Protein AF-A0A924B6P8-F1 (afdb_monomer)

Foldseek 3Di:
DLVVLLVQQPPDPQNLLSNLVVLLVVCLVCVVVLCVCPDDDQDPDPVSVVVVVSNLVSLCVVLVNPNVLSVVLVVLSSVLSVCVNVVVDDPPDPSVVSSVVSSVVSVVD

pLDDT: mean 87.18, std 10.01, range [53.16, 97.31]

Mean predicted aligned error: 4.79 Å

Sequence (109 aa):
QAGHAAASIAGSDAPLAALSLSYRTWATSNPGLYTLMSAGPLPTDDETTRAADRGIAVLRDLFDGNREHARWFYVAAHGLVLLEINGRTPPDWELDSMWTQLADRARLR

Secondary structure (DSSP, 8-state):
-HHHHHHHHTT-SSHHHHHHHHHHHHHHH-HHHHHHHHSSSPP-SHHHHHHHHHHHHHHHHHTTT-HHHHHHHHHHHHHHHHHHHTT-S-TT--HHHHHHHHHHHHH--

Structure (mmCIF, N/CA/C/O backbone):
data_AF-A0A924B6P8-F1
#
_entry.id   AF-A0A924B6P8-F1
#
loop_
_atom_site.group_PDB
_atom_site.id
_atom_site.type_symbol
_atom_site.label_atom_id
_atom_site.label_alt_id
_atom_site.label_comp_id
_atom_site.label_asym_id
_atom_site.label_entity_id
_atom_site.label_seq_id
_atom_site.pdbx_PDB_ins_code
_atom_site.Cartn_x
_atom_site.Cartn_y
_atom_site.Cartn_z
_atom_site.occupancy
_atom_site.B_iso_or_equiv
_atom_site.auth_seq_id
_atom_site.auth_comp_id
_atom_site.auth_asym_id
_atom_site.auth_atom_id
_atom_site.pdbx_PDB_model_num
ATOM 1 N N . GLN A 1 1 ? -0.472 8.552 -9.952 1.00 54.12 1 GLN A N 1
ATOM 2 C CA . GLN A 1 1 ? -0.552 7.752 -8.711 1.00 54.12 1 GLN A CA 1
ATOM 3 C C . GLN A 1 1 ? 0.087 8.475 -7.518 1.00 54.12 1 GLN A C 1
ATOM 5 O O . GLN A 1 1 ? -0.660 8.895 -6.647 1.00 54.12 1 GLN A O 1
ATOM 10 N N . ALA A 1 2 ? 1.408 8.726 -7.505 1.00 53.16 2 ALA A N 1
ATOM 11 C CA . ALA A 1 2 ? 2.094 9.416 -6.393 1.00 53.16 2 ALA A CA 1
ATOM 12 C C . ALA A 1 2 ? 1.477 10.783 -6.015 1.00 53.16 2 ALA A C 1
ATOM 14 O O . ALA A 1 2 ? 1.350 11.092 -4.837 1.00 53.16 2 ALA A O 1
ATOM 15 N N . GLY A 1 3 ? 1.006 11.561 -7.000 1.00 54.44 3 GLY A N 1
ATOM 16 C CA . GLY A 1 3 ? 0.338 12.847 -6.750 1.00 54.44 3 GLY A CA 1
ATOM 17 C C . GLY A 1 3 ? -1.034 12.753 -6.061 1.00 54.44 3 GLY A C 1
ATOM 18 O O . GLY A 1 3 ? -1.360 13.621 -5.262 1.00 54.44 3 GLY A O 1
ATOM 19 N N . HIS A 1 4 ? -1.825 11.700 -6.316 1.00 59.41 4 HIS A N 1
ATOM 20 C CA . HIS A 1 4 ? -3.113 11.492 -5.626 1.00 59.41 4 HIS A CA 1
ATOM 21 C C . HIS A 1 4 ? -2.901 11.029 -4.180 1.00 59.41 4 HIS A C 1
ATOM 23 O O . HIS A 1 4 ? -3.574 11.515 -3.276 1.00 59.41 4 HIS A O 1
ATOM 29 N N . ALA A 1 5 ? -1.922 10.147 -3.955 1.00 64.12 5 ALA A N 1
ATOM 30 C CA . ALA A 1 5 ? -1.552 9.723 -2.609 1.00 64.12 5 ALA A CA 1
ATOM 31 C C . ALA A 1 5 ? -1.026 10.906 -1.775 1.00 64.12 5 ALA A C 1
ATOM 33 O O . ALA A 1 5 ? -1.520 11.138 -0.677 1.00 64.12 5 ALA A O 1
ATOM 34 N N . ALA A 1 6 ? -0.109 11.715 -2.318 1.00 66.19 6 ALA A N 1
ATOM 35 C CA . ALA A 1 6 ? 0.418 12.897 -1.630 1.00 66.19 6 ALA A CA 1
ATOM 36 C C . ALA A 1 6 ? -0.682 13.904 -1.234 1.00 66.19 6 ALA A C 1
ATOM 38 O O . ALA A 1 6 ? -0.679 14.401 -0.110 1.00 66.19 6 ALA A O 1
ATOM 39 N N . ALA A 1 7 ? -1.660 14.152 -2.116 1.00 66.69 7 ALA A N 1
ATOM 40 C CA . ALA A 1 7 ? -2.795 15.027 -1.816 1.00 66.69 7 ALA A CA 1
ATOM 41 C C . ALA A 1 7 ? -3.697 14.470 -0.698 1.00 66.69 7 ALA A C 1
ATOM 43 O O . ALA A 1 7 ? -4.151 15.230 0.151 1.00 66.69 7 ALA A O 1
ATOM 44 N N . SER A 1 8 ? -3.923 13.150 -0.663 1.00 72.50 8 SER A N 1
ATOM 45 C CA . SER A 1 8 ? -4.727 12.498 0.385 1.00 72.50 8 SER A CA 1
ATOM 46 C C . SER A 1 8 ? -4.073 12.536 1.776 1.00 72.50 8 SER A C 1
ATOM 48 O O . SER A 1 8 ? -4.768 12.546 2.787 1.00 72.50 8 SER A O 1
ATOM 50 N N . ILE A 1 9 ? -2.737 12.577 1.828 1.00 80.50 9 ILE A N 1
ATOM 51 C CA . ILE A 1 9 ? -1.952 12.554 3.069 1.00 80.50 9 ILE A CA 1
ATOM 52 C C .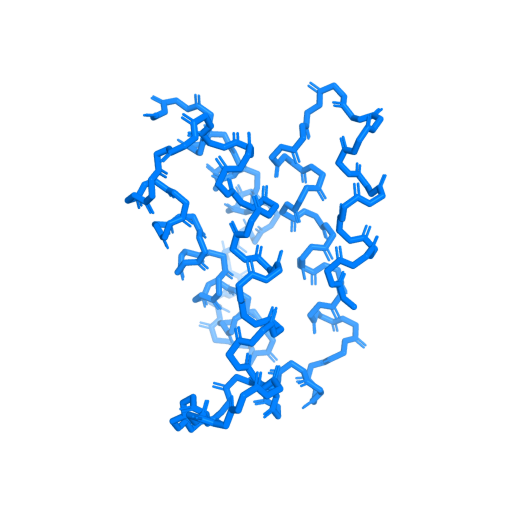 ILE A 1 9 ? -1.869 13.941 3.714 1.00 80.50 9 ILE A C 1
ATOM 54 O O . ILE A 1 9 ? -2.031 14.055 4.925 1.00 80.50 9 ILE A O 1
ATOM 58 N N . ALA A 1 10 ? -1.626 14.990 2.920 1.00 74.00 10 ALA A N 1
ATOM 59 C CA . ALA A 1 10 ? -1.246 16.320 3.412 1.00 74.00 10 ALA A CA 1
ATOM 60 C C . ALA A 1 10 ? -2.289 17.018 4.313 1.00 74.00 10 ALA A C 1
ATOM 62 O O . ALA A 1 10 ? -1.942 17.972 5.003 1.00 74.00 10 ALA A O 1
ATOM 63 N N . GLY A 1 11 ? -3.545 16.561 4.314 1.00 72.75 11 GLY A N 1
ATOM 64 C CA . GLY A 1 11 ? -4.627 17.103 5.147 1.00 72.75 11 GLY A CA 1
ATOM 65 C C . GLY A 1 11 ? -5.248 16.102 6.125 1.00 72.75 11 GLY A C 1
ATOM 66 O O . GLY A 1 11 ? -6.332 16.370 6.631 1.00 72.75 11 GLY A O 1
ATOM 67 N N . SER A 1 12 ? -4.628 14.937 6.341 1.00 82.25 12 SER A N 1
ATOM 68 C CA . SER A 1 12 ? -5.200 13.865 7.162 1.00 82.25 12 SER A CA 1
ATOM 69 C C . SER A 1 12 ? -4.618 13.839 8.576 1.00 82.25 12 SER A C 1
ATOM 71 O O . SER A 1 12 ? -3.401 13.786 8.742 1.00 82.25 12 SER A O 1
ATOM 73 N N . ASP A 1 13 ? -5.486 13.733 9.587 1.00 84.75 13 ASP A N 1
ATOM 74 C CA . ASP A 1 13 ? -5.098 13.444 10.980 1.00 84.75 13 ASP A CA 1
ATOM 75 C C . ASP A 1 13 ? -4.570 12.001 11.161 1.00 84.75 13 ASP A C 1
ATOM 77 O O . ASP A 1 13 ? -3.985 11.654 12.189 1.00 84.75 13 ASP A O 1
ATOM 81 N N . ALA A 1 14 ? -4.766 11.144 10.152 1.00 88.69 14 ALA A N 1
ATOM 82 C CA . ALA A 1 14 ? 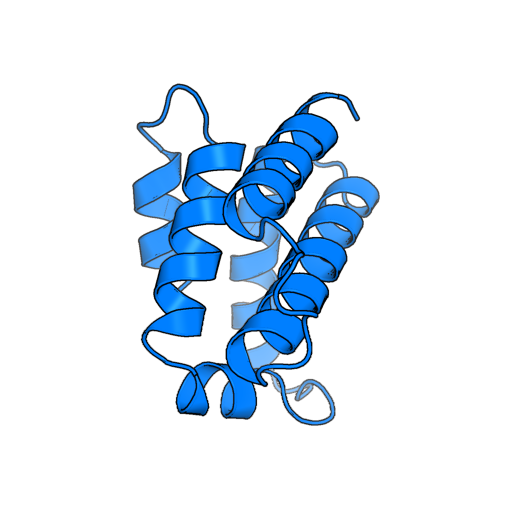-4.301 9.761 10.100 1.00 88.69 14 ALA A CA 1
ATOM 83 C C . ALA A 1 14 ? -3.620 9.478 8.743 1.00 88.69 14 ALA A C 1
ATOM 85 O O . ALA A 1 14 ? -4.187 8.800 7.876 1.00 88.69 14 ALA A O 1
ATOM 86 N N . PRO A 1 15 ? -2.404 10.003 8.512 1.00 90.31 15 PRO A N 1
ATOM 87 C CA . PRO A 1 15 ? -1.780 10.007 7.190 1.00 90.31 15 PRO A CA 1
ATOM 88 C C . PRO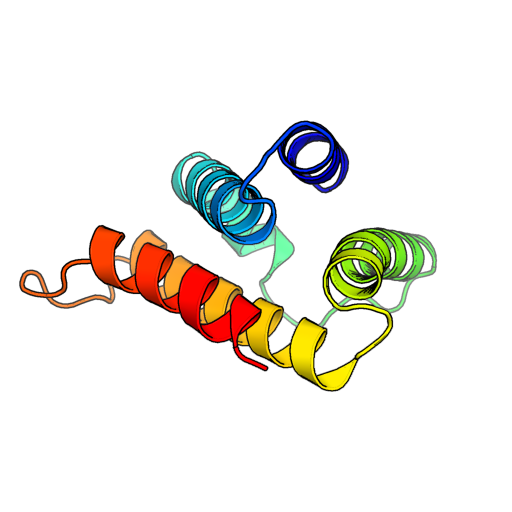 A 1 15 ? -1.444 8.599 6.667 1.00 90.31 15 PRO A C 1
ATOM 90 O O . PRO A 1 15 ? -1.609 8.331 5.478 1.00 90.31 15 PRO A O 1
ATOM 93 N N . LEU A 1 16 ? -1.070 7.661 7.546 1.00 91.38 16 LEU A N 1
ATOM 94 C CA . LEU A 1 16 ? -0.840 6.255 7.180 1.00 91.38 16 LEU A CA 1
ATOM 95 C C . LEU A 1 16 ? -2.131 5.531 6.778 1.00 91.38 16 LEU A C 1
ATOM 97 O O . LEU A 1 16 ? -2.129 4.754 5.825 1.00 91.38 16 LEU A O 1
ATOM 101 N N . ALA A 1 17 ? -3.246 5.817 7.455 1.00 92.00 17 ALA A N 1
ATOM 102 C CA . ALA A 1 17 ? -4.546 5.263 7.086 1.00 92.00 17 ALA A CA 1
ATOM 103 C C . ALA A 1 17 ? -5.015 5.817 5.730 1.00 92.00 17 ALA A C 1
ATOM 105 O O . ALA A 1 17 ? -5.455 5.054 4.869 1.00 92.00 17 ALA A O 1
ATOM 106 N N . ALA A 1 18 ? -4.847 7.126 5.503 1.00 91.38 18 ALA A N 1
ATOM 107 C CA . ALA A 1 18 ? -5.168 7.771 4.230 1.00 91.38 18 ALA A CA 1
ATOM 108 C C . ALA A 1 18 ? -4.322 7.226 3.067 1.00 91.38 18 ALA A C 1
ATOM 110 O O . ALA A 1 18 ? -4.847 6.987 1.975 1.00 91.38 18 ALA A O 1
ATOM 111 N N . LEU A 1 19 ? -3.032 6.969 3.307 1.00 90.81 19 LEU A N 1
ATOM 112 C CA . LEU A 1 19 ? -2.149 6.331 2.336 1.00 90.81 19 LEU A CA 1
ATOM 113 C C . LEU A 1 19 ? -2.593 4.898 2.020 1.00 90.81 19 LEU A C 1
ATOM 115 O O . LEU A 1 19 ? -2.758 4.576 0.844 1.00 90.81 19 LEU A O 1
ATOM 119 N N . SER A 1 20 ? -2.821 4.057 3.034 1.00 93.31 20 SER A N 1
ATOM 120 C CA . SER A 1 20 ? -3.293 2.676 2.847 1.00 93.31 20 SER A CA 1
ATOM 121 C C . SER A 1 20 ? -4.593 2.624 2.043 1.00 93.31 20 SER A C 1
ATOM 123 O O . SER A 1 20 ? -4.689 1.879 1.066 1.00 93.31 20 SER A O 1
ATOM 125 N N . LEU A 1 21 ? -5.567 3.470 2.392 1.00 92.56 21 LEU A N 1
ATOM 126 C CA . LEU A 1 21 ? -6.844 3.558 1.687 1.00 92.56 21 LEU A CA 1
ATOM 127 C C . LEU A 1 21 ? -6.663 3.998 0.231 1.00 92.56 21 LEU A C 1
ATOM 129 O O . LEU A 1 21 ? -7.213 3.370 -0.674 1.00 92.56 21 LEU A O 1
ATOM 133 N N . SER A 1 22 ? -5.884 5.053 -0.013 1.00 92.19 22 SER A N 1
ATOM 134 C CA . SER A 1 22 ? -5.658 5.577 -1.366 1.00 92.19 22 SER A CA 1
ATOM 135 C C . SER A 1 22 ? -4.897 4.588 -2.245 1.00 92.19 22 SER A C 1
ATOM 137 O O . SER A 1 22 ? -5.217 4.427 -3.424 1.00 92.19 22 SER A O 1
ATOM 139 N N . TYR A 1 23 ? -3.911 3.896 -1.670 1.00 92.44 23 TYR A N 1
ATOM 140 C CA . TYR A 1 23 ? -3.141 2.862 -2.350 1.00 92.44 23 TYR A CA 1
ATOM 141 C C . TYR A 1 23 ? -4.034 1.692 -2.766 1.00 92.44 23 TYR A C 1
ATOM 143 O O . TYR A 1 23 ? -4.067 1.341 -3.949 1.00 92.44 23 TYR A O 1
ATOM 151 N N . ARG A 1 24 ? -4.802 1.142 -1.814 1.00 96.06 24 ARG A N 1
ATOM 152 C CA . ARG A 1 24 ? -5.749 0.051 -2.061 1.00 96.06 24 ARG A CA 1
ATOM 153 C C . ARG A 1 24 ? -6.786 0.450 -3.102 1.00 96.06 24 ARG A C 1
ATOM 155 O O . ARG A 1 24 ? -6.917 -0.236 -4.105 1.00 96.06 24 ARG A O 1
ATOM 162 N N . THR A 1 25 ? -7.456 1.587 -2.904 1.00 95.81 25 THR A N 1
ATOM 163 C CA . THR A 1 25 ? -8.524 2.077 -3.791 1.00 95.81 25 THR A CA 1
ATOM 164 C C . THR A 1 25 ? -8.035 2.226 -5.225 1.00 95.81 25 THR A C 1
ATOM 166 O O . THR A 1 25 ? -8.707 1.794 -6.161 1.00 95.81 25 THR A O 1
ATOM 169 N N . TRP A 1 26 ? -6.851 2.816 -5.422 1.00 94.06 26 TRP A N 1
ATOM 170 C CA . TRP A 1 26 ? -6.301 2.965 -6.762 1.00 94.06 26 TRP A CA 1
ATOM 171 C C . TRP A 1 26 ? -6.000 1.609 -7.400 1.00 94.06 26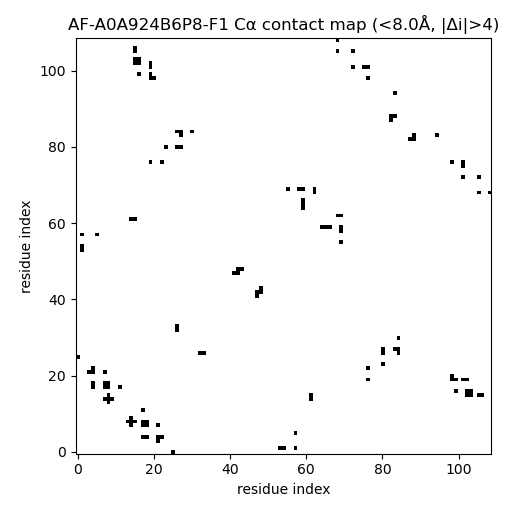 TRP A C 1
ATOM 173 O O . TRP A 1 26 ? -6.363 1.391 -8.553 1.00 94.06 26 TRP A O 1
ATOM 183 N N . ALA A 1 27 ? -5.360 0.701 -6.666 1.00 95.75 27 ALA A N 1
ATOM 184 C CA . ALA A 1 27 ? -4.967 -0.603 -7.183 1.00 95.75 27 ALA A CA 1
ATOM 185 C C . ALA A 1 27 ? -6.174 -1.482 -7.536 1.00 95.75 27 ALA A C 1
ATOM 187 O O . ALA A 1 27 ? -6.219 -2.043 -8.629 1.00 95.75 27 ALA A O 1
ATOM 188 N N . THR A 1 28 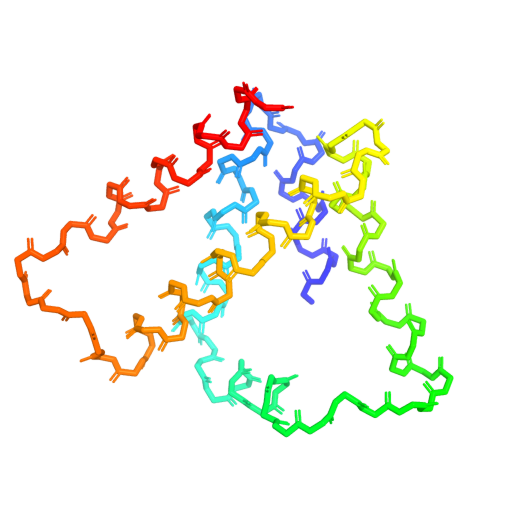? -7.178 -1.551 -6.658 1.00 96.00 28 THR A N 1
ATOM 189 C CA . THR A 1 28 ? -8.394 -2.348 -6.880 1.00 96.00 28 THR A CA 1
ATOM 190 C C . THR A 1 28 ? -9.292 -1.758 -7.965 1.00 96.00 28 THR A C 1
ATOM 192 O O . THR A 1 28 ? -9.953 -2.508 -8.676 1.00 96.00 28 THR A O 1
ATOM 195 N N . SER A 1 29 ? -9.263 -0.436 -8.167 1.00 97.31 29 SER A N 1
ATOM 196 C CA . SER A 1 29 ? -9.958 0.220 -9.287 1.00 97.31 29 SER A CA 1
ATOM 197 C C . SER A 1 29 ? -9.202 0.107 -10.616 1.00 97.31 29 SER A C 1
ATOM 199 O O . SER A 1 29 ? -9.784 0.329 -11.675 1.00 97.31 29 SER A O 1
ATOM 201 N N . ASN A 1 30 ? -7.903 -0.212 -10.586 1.00 96.56 30 ASN A N 1
ATOM 202 C CA . ASN A 1 30 ? -7.037 -0.267 -11.766 1.00 96.56 30 ASN A CA 1
ATOM 203 C C . ASN A 1 30 ? -6.179 -1.551 -11.797 1.00 96.56 30 ASN A C 1
ATOM 205 O O . ASN A 1 30 ? -4.963 -1.455 -11.988 1.00 96.56 30 ASN A O 1
ATOM 209 N N . PRO A 1 31 ? -6.758 -2.758 -11.643 1.00 96.12 31 PRO A N 1
ATOM 210 C CA . PRO A 1 31 ? -5.980 -3.979 -11.421 1.00 96.12 31 PRO A CA 1
ATOM 211 C C . PRO A 1 31 ? -5.042 -4.299 -12.593 1.00 96.12 31 PRO A C 1
ATOM 213 O O . PRO A 1 31 ? -3.881 -4.628 -12.375 1.00 96.12 31 PRO A O 1
ATOM 216 N N . GLY A 1 32 ? -5.488 -4.102 -13.840 1.00 94.81 32 GLY A N 1
ATOM 217 C CA . GLY A 1 32 ? -4.648 -4.316 -15.025 1.00 94.81 32 GLY A CA 1
ATOM 218 C C . GLY A 1 32 ? -3.447 -3.366 -15.106 1.00 94.81 32 GLY A C 1
ATOM 219 O O . GLY A 1 32 ? -2.341 -3.799 -15.425 1.00 94.81 32 GLY A O 1
ATOM 220 N N . LEU A 1 33 ? -3.635 -2.084 -14.764 1.00 93.75 33 LEU A N 1
ATOM 221 C CA . LEU A 1 33 ? -2.533 -1.115 -14.712 1.00 93.75 33 LEU A CA 1
ATOM 222 C C . LEU A 1 33 ? -1.593 -1.405 -13.546 1.00 93.75 33 LEU A C 1
ATOM 224 O O . LEU A 1 33 ? -0.380 -1.315 -13.708 1.00 93.75 33 LEU A O 1
ATOM 228 N N . TYR A 1 34 ? -2.140 -1.782 -12.389 1.00 93.31 34 TYR A N 1
ATOM 229 C CA . TYR A 1 34 ? -1.345 -2.165 -11.232 1.00 93.31 34 TYR A CA 1
ATOM 230 C C . TYR A 1 34 ? -0.428 -3.343 -11.573 1.00 93.31 34 TYR A C 1
ATOM 232 O O . TYR A 1 34 ? 0.779 -3.267 -11.340 1.00 93.31 34 TYR A O 1
ATOM 240 N N . THR A 1 35 ? -0.969 -4.403 -12.183 1.00 91.62 35 THR A N 1
ATOM 241 C CA . THR A 1 35 ? -0.184 -5.557 -12.636 1.00 91.62 35 THR A CA 1
ATOM 242 C C . THR A 1 35 ? 0.863 -5.153 -13.669 1.00 91.62 35 THR A C 1
ATOM 244 O O . THR A 1 35 ? 2.017 -5.530 -13.515 1.00 91.62 35 THR A O 1
ATOM 247 N N . LEU A 1 36 ? 0.512 -4.345 -14.675 1.00 90.81 36 LEU A N 1
ATOM 248 C CA . LEU A 1 36 ? 1.472 -3.885 -15.685 1.00 90.81 36 LEU A CA 1
ATOM 249 C C . LEU A 1 36 ? 2.644 -3.109 -15.066 1.00 90.81 36 LEU A C 1
ATOM 251 O O . LEU A 1 36 ? 3.789 -3.325 -15.442 1.00 90.81 36 LEU A O 1
ATOM 255 N N . MET A 1 37 ? 2.362 -2.225 -14.107 1.00 86.81 37 MET A N 1
ATOM 256 C CA . MET A 1 37 ? 3.376 -1.393 -13.451 1.00 86.81 37 MET A CA 1
ATOM 257 C C . MET A 1 37 ? 4.252 -2.153 -12.448 1.00 86.81 37 MET A C 1
ATOM 259 O O . MET A 1 37 ? 5.300 -1.644 -12.059 1.00 86.81 37 MET A O 1
ATOM 263 N N . SER A 1 38 ? 3.817 -3.329 -11.992 1.00 87.69 38 SER A N 1
ATOM 264 C CA . SER A 1 38 ? 4.512 -4.123 -10.968 1.00 87.69 38 SER A CA 1
ATOM 265 C C . SER A 1 38 ? 5.072 -5.451 -11.475 1.00 87.69 38 SER A C 1
ATOM 267 O O . SER A 1 38 ? 5.754 -6.153 -10.728 1.00 87.69 38 SER A O 1
ATOM 269 N N . ALA A 1 39 ? 4.795 -5.813 -12.728 1.00 86.75 39 ALA A N 1
ATOM 270 C CA . ALA A 1 39 ? 5.265 -7.052 -13.319 1.00 86.75 39 ALA A CA 1
ATOM 271 C C . ALA A 1 39 ? 6.703 -6.931 -13.831 1.00 86.75 39 ALA A C 1
ATOM 273 O O . ALA A 1 39 ? 7.060 -5.998 -14.546 1.00 86.75 39 ALA A O 1
ATOM 274 N N . GLY A 1 40 ? 7.495 -7.965 -13.547 1.00 85.25 40 GLY A N 1
ATOM 275 C CA . GLY A 1 40 ? 8.849 -8.103 -14.068 1.00 85.25 40 GLY A CA 1
ATOM 276 C C . GLY A 1 40 ? 9.894 -7.258 -13.331 1.00 85.25 40 GLY A C 1
ATOM 277 O O . GLY A 1 40 ? 9.619 -6.679 -12.280 1.00 85.25 40 GLY A O 1
ATOM 278 N N . PRO A 1 41 ? 11.137 -7.247 -13.838 1.00 85.62 41 PRO A N 1
ATOM 279 C CA . PRO A 1 41 ? 12.215 -6.457 -13.257 1.00 85.62 41 PRO A CA 1
ATOM 280 C C . PRO A 1 41 ? 11.911 -4.962 -13.351 1.00 85.62 41 PRO A C 1
ATOM 282 O O . PRO A 1 41 ? 11.420 -4.501 -14.379 1.00 85.62 41 PRO A O 1
ATOM 285 N N . LEU A 1 42 ? 12.268 -4.202 -12.312 1.00 80.44 42 LEU A N 1
ATOM 286 C CA . LEU A 1 42 ? 12.204 -2.744 -12.359 1.00 80.44 42 LEU A CA 1
ATOM 287 C C . LEU A 1 42 ? 13.160 -2.231 -13.455 1.00 80.44 42 LEU A C 1
ATOM 289 O O . LEU A 1 42 ? 14.359 -2.520 -13.372 1.00 80.44 42 LEU A O 1
ATOM 293 N N . PRO A 1 43 ? 12.671 -1.486 -14.462 1.00 83.81 43 PRO A N 1
ATOM 294 C CA . PRO A 1 43 ? 13.538 -0.864 -15.455 1.00 83.81 43 PRO A CA 1
ATOM 295 C C . PRO A 1 43 ? 14.560 0.074 -14.803 1.00 83.81 43 PRO A C 1
ATOM 297 O O . PRO A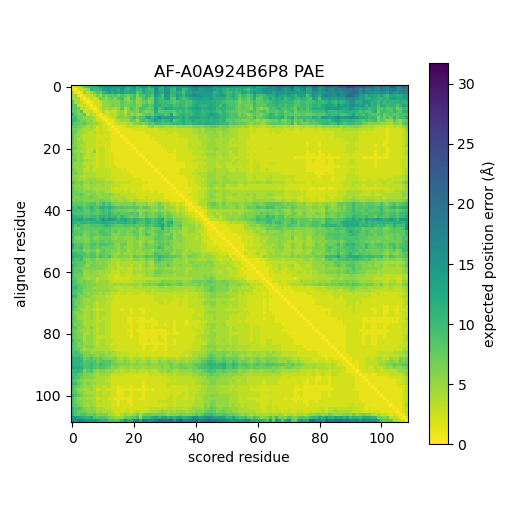 1 43 ? 14.241 0.811 -13.871 1.00 83.81 43 PRO A O 1
ATOM 300 N N . THR A 1 44 ? 15.797 0.053 -15.297 1.00 86.06 44 THR A N 1
ATOM 301 C CA . THR A 1 44 ? 16.901 0.875 -14.771 1.00 86.06 44 THR A CA 1
ATOM 302 C C . THR A 1 44 ? 17.108 2.166 -15.561 1.00 86.06 44 THR A C 1
ATOM 304 O O . THR A 1 44 ? 18.182 2.756 -15.495 1.00 86.06 44 THR A O 1
ATOM 307 N N . ASP A 1 45 ? 16.127 2.583 -16.362 1.00 90.12 45 ASP A N 1
ATOM 308 C CA . ASP A 1 45 ? 16.194 3.854 -17.074 1.00 90.12 45 ASP A CA 1
ATOM 309 C C . ASP A 1 45 ? 15.992 5.044 -16.115 1.00 90.12 45 ASP A C 1
ATOM 311 O O . ASP A 1 45 ? 15.417 4.928 -15.023 1.00 90.12 45 ASP A O 1
ATOM 315 N N . ASP A 1 46 ? 16.480 6.214 -16.528 1.00 86.75 46 ASP A N 1
ATOM 316 C CA . ASP A 1 46 ? 16.477 7.418 -15.695 1.00 86.75 46 ASP A CA 1
ATOM 317 C C . ASP A 1 46 ? 15.066 7.909 -15.351 1.00 86.75 46 ASP A C 1
ATOM 319 O O . ASP A 1 46 ? 14.874 8.583 -14.335 1.00 86.75 46 ASP A O 1
ATOM 323 N N . GLU A 1 47 ? 14.069 7.655 -16.202 1.00 85.44 47 GLU A N 1
ATOM 324 C CA . GLU A 1 47 ? 12.693 8.088 -15.962 1.00 85.44 47 GLU A CA 1
ATOM 325 C C . GLU A 1 47 ? 12.025 7.225 -14.894 1.00 85.44 47 GLU A C 1
ATOM 327 O O . GLU A 1 47 ? 11.488 7.768 -13.920 1.00 85.44 47 GLU A O 1
ATOM 332 N N . THR A 1 48 ? 12.135 5.903 -15.028 1.00 81.88 48 THR A N 1
ATOM 333 C CA . THR A 1 48 ? 11.651 4.932 -14.044 1.00 81.88 48 THR A CA 1
ATOM 334 C C . THR A 1 48 ? 12.315 5.147 -12.689 1.00 81.88 48 THR A C 1
ATOM 336 O O . THR A 1 48 ? 11.623 5.210 -11.669 1.00 81.88 48 THR A O 1
ATOM 339 N N . THR A 1 49 ? 13.633 5.360 -12.667 1.00 81.94 49 THR A N 1
ATOM 340 C CA . THR A 1 49 ? 14.382 5.631 -11.430 1.00 81.94 49 THR A CA 1
ATOM 341 C C . THR A 1 49 ? 13.859 6.889 -10.734 1.00 81.94 49 THR A C 1
ATOM 343 O O . THR A 1 49 ? 13.473 6.844 -9.566 1.00 81.94 49 THR A O 1
ATOM 346 N N . ARG A 1 50 ? 13.713 8.003 -11.468 1.00 82.44 50 ARG A N 1
ATOM 347 C CA . ARG A 1 50 ? 13.152 9.246 -10.911 1.00 82.44 50 ARG A CA 1
ATOM 348 C C . ARG A 1 50 ? 11.706 9.082 -10.440 1.00 82.44 50 ARG A C 1
ATOM 350 O O . ARG A 1 50 ? 11.292 9.752 -9.494 1.00 82.44 50 ARG A O 1
ATOM 357 N N . ALA A 1 51 ? 10.904 8.256 -11.109 1.00 80.25 51 ALA A N 1
ATOM 358 C CA . ALA A 1 51 ? 9.531 7.975 -10.696 1.00 80.25 51 ALA A CA 1
ATOM 359 C C . ALA A 1 51 ? 9.479 7.167 -9.391 1.00 80.25 51 ALA A C 1
ATOM 361 O O . ALA A 1 51 ? 8.718 7.530 -8.489 1.00 80.25 51 ALA A O 1
ATOM 362 N N . ALA A 1 52 ? 10.318 6.137 -9.267 1.00 77.62 52 ALA A N 1
ATOM 363 C CA . ALA A 1 52 ? 10.474 5.355 -8.046 1.00 77.62 52 ALA A CA 1
ATOM 364 C C . ALA A 1 52 ? 10.958 6.230 -6.879 1.00 77.62 52 ALA A C 1
ATOM 366 O O . ALA A 1 52 ? 10.363 6.191 -5.800 1.00 77.62 52 ALA A O 1
ATOM 367 N N . ASP A 1 53 ? 11.945 7.098 -7.115 1.00 79.75 53 ASP A N 1
ATOM 368 C CA . ASP A 1 53 ? 12.462 8.032 -6.109 1.00 79.75 53 ASP A CA 1
ATOM 369 C C . ASP A 1 53 ? 11.379 8.981 -5.582 1.00 79.75 53 ASP A C 1
ATOM 371 O O . ASP A 1 53 ? 11.281 9.198 -4.374 1.00 79.75 53 ASP A O 1
ATOM 375 N N . ARG A 1 54 ? 10.513 9.511 -6.460 1.00 78.88 54 ARG A N 1
ATOM 376 C CA . ARG A 1 54 ? 9.368 10.344 -6.042 1.00 78.88 54 ARG A CA 1
ATOM 377 C C . ARG A 1 54 ? 8.371 9.567 -5.183 1.00 78.88 54 ARG A C 1
ATOM 379 O O . ARG A 1 54 ? 7.858 10.114 -4.211 1.00 78.88 54 ARG A O 1
ATOM 386 N N . GLY A 1 55 ? 8.090 8.311 -5.532 1.00 74.88 55 GLY A N 1
ATOM 387 C CA . GLY A 1 55 ? 7.204 7.450 -4.745 1.00 74.88 55 GLY A CA 1
ATOM 388 C C . GLY A 1 55 ? 7.773 7.153 -3.356 1.00 74.88 55 GLY A C 1
ATOM 389 O O . GLY A 1 55 ? 7.068 7.269 -2.355 1.00 74.88 55 GLY A O 1
ATOM 390 N N . ILE A 1 56 ? 9.069 6.843 -3.289 1.00 75.62 56 ILE A N 1
ATOM 391 C CA . ILE A 1 56 ? 9.782 6.572 -2.037 1.00 75.62 56 ILE A CA 1
ATOM 392 C C . ILE A 1 56 ? 9.926 7.838 -1.188 1.00 75.62 56 ILE A C 1
ATOM 394 O O . ILE A 1 56 ? 9.884 7.732 0.033 1.00 75.62 56 ILE A O 1
ATOM 398 N N . ALA A 1 57 ? 10.064 9.024 -1.787 1.00 79.56 57 ALA A N 1
ATOM 399 C CA . ALA A 1 57 ? 10.166 10.281 -1.044 1.00 79.56 57 ALA A CA 1
ATOM 400 C C . ALA A 1 57 ? 8.939 10.527 -0.150 1.00 79.56 57 ALA A C 1
ATOM 402 O O . ALA A 1 57 ? 9.111 10.811 1.030 1.00 79.56 57 ALA A O 1
ATOM 403 N N . VAL A 1 58 ? 7.723 10.313 -0.670 1.00 79.31 58 VAL A N 1
ATOM 404 C CA . VAL A 1 58 ? 6.478 10.440 0.116 1.00 79.31 58 VAL A CA 1
ATOM 405 C C . VAL A 1 58 ? 6.469 9.475 1.301 1.00 79.31 58 VAL A C 1
ATOM 407 O O . VAL A 1 58 ? 6.100 9.857 2.407 1.00 79.31 58 VAL A O 1
ATOM 410 N N . LEU A 1 59 ? 6.907 8.230 1.087 1.00 82.12 59 LEU A N 1
ATOM 411 C CA . LEU A 1 59 ? 7.013 7.248 2.166 1.00 82.12 59 LEU A CA 1
ATOM 412 C C . LEU A 1 59 ? 8.074 7.662 3.187 1.00 82.12 59 LEU A C 1
ATOM 414 O O . LEU A 1 59 ? 7.817 7.651 4.380 1.00 82.12 59 LEU A O 1
ATOM 418 N N . ARG A 1 60 ? 9.264 8.059 2.735 1.00 81.81 60 ARG A N 1
ATOM 419 C CA . ARG A 1 60 ? 10.361 8.471 3.612 1.00 81.81 60 ARG A CA 1
ATOM 420 C C . ARG A 1 60 ? 9.938 9.616 4.527 1.00 81.81 60 ARG A C 1
ATOM 422 O O . ARG A 1 60 ? 10.248 9.560 5.711 1.00 81.81 60 ARG A O 1
ATOM 429 N N . ASP A 1 61 ? 9.268 10.622 3.981 1.00 84.75 61 ASP A N 1
ATOM 430 C CA . ASP A 1 61 ? 8.845 11.792 4.747 1.00 84.75 61 ASP A CA 1
ATOM 431 C C . ASP A 1 61 ? 7.751 11.414 5.765 1.00 84.75 61 ASP A C 1
ATOM 433 O O . ASP A 1 61 ? 7.734 11.945 6.868 1.00 84.75 61 ASP A O 1
ATOM 437 N N . LEU A 1 62 ? 6.903 10.428 5.446 1.00 87.31 62 LEU A N 1
ATOM 438 C CA . LEU A 1 62 ? 5.895 9.885 6.364 1.00 87.31 62 LEU A CA 1
ATOM 439 C C . LEU A 1 62 ? 6.484 9.040 7.509 1.00 87.31 62 LEU A C 1
ATOM 441 O O . LEU A 1 62 ? 5.846 8.883 8.545 1.00 87.31 62 LEU A O 1
ATOM 445 N N . PHE A 1 63 ? 7.684 8.493 7.318 1.00 89.50 63 PHE A N 1
ATOM 446 C CA . PHE A 1 63 ? 8.397 7.659 8.291 1.00 89.50 63 PHE A CA 1
ATOM 447 C C . PHE A 1 63 ? 9.629 8.368 8.883 1.00 89.50 63 PHE A C 1
ATOM 449 O O . PHE A 1 63 ? 10.598 7.700 9.241 1.00 89.50 63 PHE A O 1
ATOM 456 N N . ASP A 1 64 ? 9.644 9.706 8.933 1.00 88.25 64 ASP A N 1
ATOM 457 C CA . ASP A 1 64 ? 10.726 10.521 9.518 1.00 88.25 64 ASP A CA 1
ATOM 458 C C . ASP A 1 64 ? 12.140 10.155 9.018 1.00 88.25 64 ASP A C 1
ATOM 460 O O . ASP A 1 64 ? 13.133 10.181 9.747 1.00 88.25 64 ASP A O 1
ATOM 464 N N . GLY A 1 65 ? 12.263 9.764 7.747 1.00 85.19 65 GLY A N 1
ATOM 465 C CA . GLY A 1 65 ? 13.540 9.345 7.166 1.00 85.19 65 GLY A CA 1
ATOM 466 C C . GLY A 1 65 ? 13.899 7.869 7.363 1.00 85.19 65 GLY A C 1
ATOM 467 O O . GLY A 1 65 ? 14.881 7.413 6.765 1.00 85.19 65 GLY A O 1
ATOM 468 N N . ASN A 1 66 ? 13.118 7.095 8.123 1.00 88.56 66 ASN A N 1
ATOM 469 C CA . ASN A 1 66 ? 13.365 5.675 8.370 1.00 88.56 66 ASN A CA 1
ATOM 470 C C . ASN A 1 66 ? 13.081 4.826 7.118 1.00 88.56 66 ASN A C 1
ATOM 472 O O . ASN A 1 66 ? 11.959 4.404 6.826 1.00 88.56 66 ASN A O 1
ATOM 476 N N . ARG A 1 67 ? 14.148 4.547 6.365 1.00 84.94 67 ARG A N 1
ATOM 477 C CA . ARG A 1 67 ? 14.083 3.824 5.087 1.00 84.94 67 ARG A CA 1
ATOM 478 C C . ARG A 1 67 ? 13.629 2.378 5.228 1.00 84.94 67 ARG A C 1
ATOM 480 O O . ARG A 1 67 ? 12.952 1.874 4.336 1.00 84.94 67 ARG A O 1
ATOM 487 N N . GLU A 1 68 ? 14.037 1.690 6.289 1.00 87.75 68 GLU A N 1
ATOM 488 C CA . GLU A 1 68 ? 13.670 0.285 6.487 1.00 87.75 68 GLU A CA 1
ATOM 489 C C . GLU A 1 68 ? 12.185 0.159 6.793 1.00 87.75 68 GLU A C 1
ATOM 491 O O . GLU A 1 68 ? 11.508 -0.693 6.218 1.00 87.75 68 GLU A O 1
ATOM 496 N N . HIS A 1 69 ? 11.663 1.075 7.606 1.00 88.94 69 HIS A N 1
ATOM 497 C CA . HIS A 1 69 ? 10.247 1.121 7.918 1.00 88.94 69 HIS A CA 1
ATOM 498 C C . HIS A 1 69 ? 9.399 1.462 6.679 1.00 88.94 69 HIS A C 1
ATOM 500 O O . HIS A 1 69 ? 8.453 0.738 6.359 1.00 88.94 69 HIS A O 1
ATOM 506 N N . ALA A 1 70 ? 9.811 2.463 5.895 1.00 88.50 70 ALA A N 1
ATOM 507 C CA . ALA A 1 70 ? 9.172 2.795 4.621 1.00 88.50 70 ALA A CA 1
ATOM 508 C C . ALA A 1 70 ? 9.133 1.605 3.641 1.00 88.50 70 ALA A C 1
ATOM 510 O O . ALA A 1 70 ? 8.115 1.355 2.992 1.00 88.50 70 ALA A O 1
ATOM 511 N N . ARG A 1 71 ? 10.231 0.840 3.548 1.00 89.25 71 ARG A N 1
ATOM 512 C CA . ARG A 1 71 ? 10.314 -0.367 2.708 1.00 89.25 71 ARG A CA 1
ATOM 513 C C . ARG A 1 71 ? 9.420 -1.487 3.220 1.00 89.25 71 ARG A C 1
ATOM 515 O O . ARG A 1 71 ? 8.745 -2.118 2.414 1.00 89.25 71 ARG A O 1
ATOM 522 N N . TRP A 1 72 ? 9.406 -1.727 4.531 1.00 93.00 72 TRP A N 1
ATOM 523 C CA . TRP A 1 72 ? 8.523 -2.718 5.142 1.00 93.00 72 TRP A CA 1
ATOM 524 C C . TRP A 1 72 ? 7.060 -2.413 4.820 1.00 93.00 72 TRP A C 1
ATOM 526 O O . TRP A 1 72 ? 6.353 -3.290 4.324 1.00 93.00 72 TRP A O 1
ATOM 536 N N . PHE A 1 73 ? 6.636 -1.162 5.022 1.00 93.06 73 PHE A N 1
ATOM 537 C CA . PHE A 1 73 ? 5.272 -0.736 4.726 1.00 93.06 73 PHE A CA 1
ATOM 538 C C . PHE A 1 73 ? 4.939 -0.934 3.246 1.00 93.06 73 PHE A C 1
ATOM 540 O O . PHE A 1 73 ? 3.914 -1.531 2.921 1.00 93.06 73 PHE A O 1
ATOM 547 N N . TYR A 1 74 ? 5.831 -0.495 2.349 1.00 90.94 74 TYR A N 1
ATOM 548 C CA . TYR A 1 74 ? 5.656 -0.671 0.909 1.00 90.94 74 TYR A CA 1
ATOM 549 C C . TYR A 1 74 ? 5.487 -2.144 0.523 1.00 90.94 74 TYR A C 1
ATOM 551 O O . TYR A 1 74 ? 4.522 -2.484 -0.154 1.00 90.94 74 TYR A O 1
ATOM 559 N N . VAL A 1 75 ? 6.391 -3.025 0.964 1.00 93.06 75 VAL A N 1
ATOM 560 C CA . VAL A 1 75 ? 6.346 -4.456 0.621 1.00 93.06 75 VAL A CA 1
ATOM 561 C C . VAL A 1 75 ? 5.086 -5.118 1.183 1.00 93.06 75 VAL A C 1
ATOM 563 O O . VAL A 1 75 ? 4.462 -5.919 0.487 1.00 93.06 75 VAL A O 1
ATOM 566 N N . ALA A 1 76 ? 4.675 -4.763 2.403 1.00 95.75 76 ALA A N 1
ATOM 567 C CA . ALA A 1 76 ? 3.458 -5.288 3.013 1.00 95.75 76 ALA A CA 1
ATOM 568 C C . ALA A 1 76 ? 2.191 -4.843 2.257 1.00 95.75 76 ALA A C 1
ATOM 570 O O . ALA A 1 76 ? 1.369 -5.689 1.903 1.00 95.75 76 ALA A O 1
ATOM 571 N N . ALA A 1 77 ? 2.061 -3.548 1.946 1.00 95.31 77 ALA A N 1
ATOM 572 C CA . ALA A 1 77 ? 0.947 -3.011 1.158 1.00 95.31 77 ALA A CA 1
ATOM 573 C C . ALA A 1 77 ? 0.900 -3.619 -0.254 1.00 95.31 77 ALA A C 1
ATOM 575 O O . ALA A 1 77 ? -0.163 -3.999 -0.745 1.00 95.31 77 ALA A O 1
ATOM 576 N N . HIS A 1 78 ? 2.063 -3.739 -0.895 1.00 94.81 78 HIS A N 1
ATOM 577 C CA . HIS A 1 78 ? 2.212 -4.306 -2.231 1.00 94.81 78 HIS A CA 1
ATOM 578 C C . HIS A 1 78 ? 1.800 -5.783 -2.281 1.00 94.81 78 HIS A C 1
ATOM 580 O O . HIS A 1 78 ? 1.026 -6.190 -3.146 1.00 94.81 78 HIS A O 1
ATOM 586 N N . GLY A 1 79 ? 2.272 -6.586 -1.324 1.00 95.06 79 GLY A N 1
ATOM 587 C CA . GLY A 1 79 ? 1.907 -7.997 -1.227 1.00 95.06 79 GLY A CA 1
ATOM 588 C C . GLY A 1 79 ? 0.416 -8.192 -0.954 1.00 95.06 79 GLY A C 1
ATOM 589 O O . GLY A 1 79 ? -0.230 -8.986 -1.635 1.00 95.06 79 GLY A O 1
ATOM 590 N N . LEU A 1 80 ? -0.143 -7.435 -0.004 1.00 96.69 80 LEU A N 1
ATOM 591 C CA . LEU A 1 80 ? -1.561 -7.523 0.344 1.00 96.69 80 LEU A CA 1
ATOM 592 C C . LEU A 1 80 ? -2.456 -7.188 -0.852 1.00 96.69 80 LEU A C 1
ATOM 594 O O . LEU A 1 80 ? -3.370 -7.948 -1.165 1.00 96.69 80 LEU A O 1
ATOM 598 N N . VAL A 1 81 ? -2.162 -6.101 -1.569 1.00 96.56 81 VAL A N 1
ATOM 599 C CA . VAL A 1 81 ? -2.999 -5.703 -2.702 1.00 96.56 81 VAL A CA 1
ATOM 600 C C . VAL A 1 81 ? -2.877 -6.663 -3.881 1.00 96.56 81 VAL A C 1
ATOM 602 O O . VAL A 1 81 ? -3.871 -6.921 -4.548 1.00 96.56 81 VAL A O 1
ATOM 605 N N . LEU A 1 82 ? -1.697 -7.250 -4.120 1.00 95.50 82 LEU A N 1
ATOM 606 C CA . LEU A 1 82 ? -1.543 -8.292 -5.136 1.00 95.50 82 LEU A CA 1
ATOM 607 C C . LEU A 1 82 ? -2.378 -9.530 -4.803 1.00 95.50 82 LEU A C 1
ATOM 609 O O . LEU A 1 82 ? -2.961 -10.123 -5.710 1.00 95.50 82 LEU A O 1
ATOM 613 N N . LEU A 1 83 ? -2.451 -9.930 -3.532 1.00 95.81 83 LEU A N 1
ATOM 614 C CA . LEU A 1 83 ? -3.317 -11.034 -3.117 1.00 95.81 83 LEU A CA 1
ATOM 615 C C . LEU A 1 83 ? -4.795 -10.685 -3.330 1.00 95.81 83 LEU A C 1
ATOM 617 O O . LEU A 1 83 ? -5.527 -11.496 -3.895 1.00 95.81 83 LEU A O 1
ATOM 621 N N . GLU A 1 84 ? -5.204 -9.475 -2.949 1.00 96.06 84 GLU A N 1
ATOM 622 C CA . GLU A 1 84 ? -6.576 -8.977 -3.097 1.00 96.06 84 GLU A CA 1
ATOM 623 C C . GLU A 1 84 ? -7.014 -8.915 -4.571 1.00 96.06 84 GLU A C 1
ATOM 625 O O . GLU A 1 84 ? -8.003 -9.548 -4.940 1.00 96.06 84 GLU A O 1
ATOM 630 N N . ILE A 1 85 ? -6.257 -8.244 -5.453 1.00 95.94 85 ILE A N 1
ATOM 631 C CA . ILE A 1 85 ? -6.650 -8.084 -6.869 1.00 95.94 85 ILE A CA 1
ATOM 632 C C . ILE A 1 85 ? -6.666 -9.405 -7.648 1.00 95.94 85 ILE A C 1
ATOM 634 O O . ILE A 1 85 ? -7.372 -9.517 -8.646 1.00 95.94 85 ILE A O 1
ATOM 638 N N . ASN A 1 86 ? -5.885 -10.400 -7.216 1.00 95.00 86 ASN A N 1
ATOM 639 C CA . ASN A 1 86 ? -5.842 -11.717 -7.853 1.00 95.00 86 ASN A CA 1
ATOM 640 C C . ASN A 1 86 ? -6.827 -12.718 -7.223 1.00 95.00 86 ASN A C 1
ATOM 642 O O . ASN A 1 86 ? -6.791 -13.894 -7.587 1.00 95.00 86 ASN A O 1
ATOM 646 N N . GLY A 1 87 ? -7.662 -12.299 -6.261 1.00 94.38 87 GLY A N 1
ATOM 647 C CA . GLY A 1 87 ? -8.586 -13.198 -5.561 1.00 94.38 87 GLY A CA 1
ATOM 648 C C . GLY A 1 87 ? -7.868 -14.330 -4.818 1.00 94.38 87 GLY A C 1
ATOM 649 O O . GLY A 1 87 ? -8.372 -15.446 -4.736 1.00 94.38 87 GLY A O 1
ATOM 650 N N . ARG A 1 88 ? -6.650 -14.066 -4.329 1.00 95.19 88 ARG A N 1
ATOM 651 C CA . ARG A 1 88 ? -5.786 -15.033 -3.630 1.00 95.19 88 ARG A CA 1
ATOM 652 C C . ARG A 1 88 ? -5.871 -14.931 -2.111 1.00 95.19 88 ARG A C 1
ATOM 654 O O . ARG A 1 88 ? -5.036 -15.496 -1.410 1.00 95.19 88 ARG A O 1
ATOM 661 N N . THR A 1 89 ? -6.879 -14.232 -1.610 1.00 93.31 89 THR A N 1
ATOM 662 C CA . THR A 1 89 ? -7.229 -14.202 -0.193 1.00 93.31 89 THR A CA 1
ATOM 663 C C . THR A 1 89 ? -8.418 -15.127 0.068 1.00 93.31 89 THR A C 1
ATOM 665 O O . THR A 1 89 ? -9.414 -15.037 -0.653 1.00 93.31 89 THR A O 1
ATOM 668 N N . PRO A 1 90 ? -8.334 -16.025 1.066 1.00 93.06 90 PRO A N 1
ATOM 669 C CA . PRO A 1 90 ? -9.475 -16.798 1.543 1.00 93.06 90 PRO A CA 1
ATOM 670 C C . PRO A 1 90 ? -10.720 -15.931 1.826 1.00 93.06 90 PRO A C 1
ATOM 672 O O . PRO A 1 90 ? -10.568 -14.785 2.251 1.00 93.06 90 PRO A O 1
ATOM 675 N N . PRO A 1 91 ? -11.947 -16.450 1.613 1.00 88.88 91 PRO A N 1
ATOM 676 C CA . PRO A 1 91 ? -13.180 -15.673 1.794 1.00 88.88 91 PRO A CA 1
ATOM 677 C C . PRO A 1 91 ? -13.438 -15.190 3.227 1.00 88.88 91 PRO A C 1
ATOM 679 O O . PRO A 1 91 ? -14.211 -14.262 3.419 1.00 88.88 91 PRO A O 1
ATOM 682 N N . ASP A 1 92 ? -12.829 -15.836 4.221 1.00 93.00 92 ASP A N 1
ATOM 683 C CA . ASP A 1 92 ? -12.931 -15.513 5.646 1.00 93.00 92 ASP A CA 1
ATOM 684 C C . ASP A 1 92 ? -11.887 -14.482 6.110 1.00 93.00 92 ASP A C 1
ATOM 686 O O . ASP A 1 92 ? -11.827 -14.140 7.292 1.00 93.00 92 ASP A O 1
ATOM 690 N N . TRP A 1 93 ? -11.041 -13.981 5.204 1.00 94.56 93 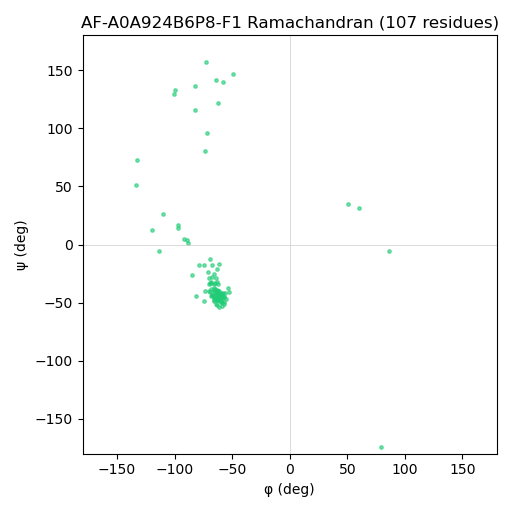TRP A N 1
ATOM 691 C CA . TRP A 1 93 ? -10.108 -12.906 5.520 1.00 94.56 93 TRP A CA 1
ATOM 692 C C . TRP A 1 93 ? -10.798 -11.546 5.444 1.00 94.56 93 TRP A C 1
ATOM 694 O O . TRP A 1 93 ? -11.162 -11.065 4.371 1.00 94.56 93 TRP A O 1
ATOM 704 N N . GLU A 1 94 ? -10.876 -10.874 6.589 1.00 95.50 94 GLU A N 1
ATOM 705 C CA . GLU A 1 94 ? -11.357 -9.497 6.701 1.00 95.50 94 GLU A CA 1
ATOM 706 C C . GLU A 1 94 ? -10.312 -8.508 6.152 1.00 95.50 94 GLU A C 1
ATOM 708 O O . GLU A 1 94 ? -9.537 -7.904 6.901 1.00 95.50 94 GLU A O 1
ATOM 713 N N . LEU A 1 95 ? -10.267 -8.347 4.824 1.00 95.31 95 LEU A N 1
ATOM 714 C CA . LEU A 1 95 ? -9.310 -7.479 4.121 1.00 95.31 95 LEU A CA 1
ATOM 715 C C . LEU A 1 95 ? -9.296 -6.047 4.665 1.00 95.31 95 LEU A C 1
ATOM 717 O O . LEU A 1 95 ? -8.227 -5.464 4.848 1.00 95.31 95 LEU A O 1
ATOM 721 N N . ASP A 1 96 ? -10.468 -5.495 4.975 1.00 95.69 96 ASP A N 1
ATOM 722 C CA . ASP A 1 96 ? -10.597 -4.158 5.557 1.00 95.69 96 ASP A CA 1
ATOM 723 C C . ASP A 1 96 ? -9.836 -4.062 6.886 1.00 95.69 96 ASP A C 1
ATOM 725 O O . ASP A 1 96 ? -9.036 -3.145 7.082 1.00 95.69 96 ASP A O 1
ATOM 729 N N . SER A 1 97 ? -9.987 -5.067 7.755 1.00 95.81 97 SER A N 1
ATOM 730 C CA . SER A 1 97 ? -9.240 -5.156 9.012 1.00 95.81 97 SER A CA 1
ATOM 731 C C . SER A 1 97 ? -7.734 -5.280 8.776 1.00 95.81 97 SER A C 1
ATOM 733 O O . SER A 1 97 ? -6.948 -4.654 9.487 1.00 95.81 97 SER A O 1
ATOM 735 N N . MET A 1 98 ? -7.306 -6.056 7.777 1.00 96.81 98 MET A N 1
ATOM 736 C CA . MET A 1 98 ? -5.884 -6.217 7.455 1.00 96.81 98 MET A CA 1
ATOM 737 C C . MET A 1 98 ? -5.245 -4.894 7.013 1.00 96.81 98 MET A C 1
ATOM 739 O O . MET A 1 98 ? -4.147 -4.565 7.469 1.00 96.81 98 MET A O 1
ATOM 743 N N . TRP A 1 99 ? -5.934 -4.107 6.182 1.00 96.81 99 TRP A N 1
ATOM 744 C CA . TRP A 1 99 ? -5.474 -2.783 5.753 1.00 96.81 99 TRP A CA 1
ATOM 745 C C . TRP A 1 99 ? -5.421 -1.773 6.904 1.00 96.81 99 TRP A C 1
ATOM 747 O O . TRP A 1 99 ? -4.438 -1.033 7.015 1.00 96.81 99 TRP A O 1
ATOM 757 N N . THR 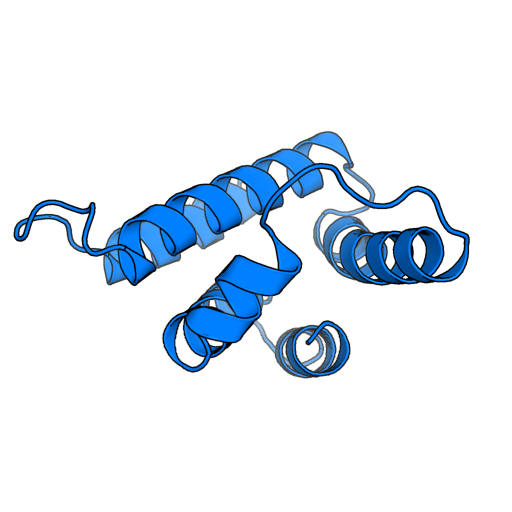A 1 100 ? -6.419 -1.773 7.794 1.00 95.75 100 THR A N 1
ATOM 758 C CA . THR A 1 100 ? 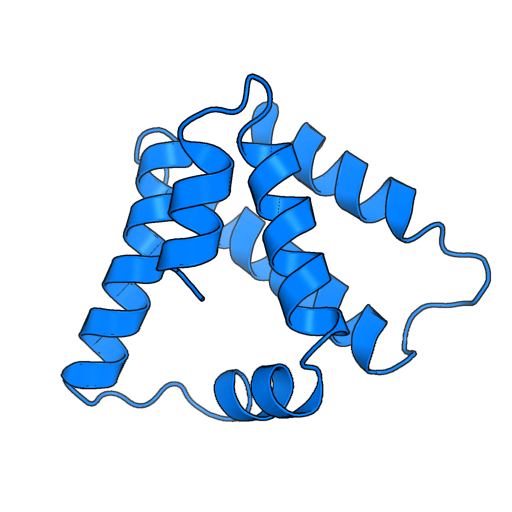-6.397 -0.961 9.022 1.00 95.75 100 THR A CA 1
ATOM 759 C C . THR A 1 100 ? -5.210 -1.339 9.902 1.00 95.75 100 THR A C 1
ATOM 761 O O . THR A 1 100 ? -4.402 -0.488 10.269 1.00 95.75 100 THR A O 1
ATOM 764 N N . GLN A 1 101 ? -5.025 -2.632 10.158 1.00 95.88 101 GLN A N 1
ATOM 765 C CA . GLN A 1 101 ? -3.920 -3.126 10.970 1.00 95.88 101 GLN A CA 1
ATOM 766 C C . GLN A 1 101 ? -2.540 -2.840 10.361 1.00 95.88 101 GLN A C 1
ATOM 768 O O . GLN A 1 101 ? -1.572 -2.661 11.102 1.00 95.88 101 GLN A O 1
ATOM 773 N N . LEU A 1 102 ? -2.417 -2.828 9.031 1.00 95.38 102 LEU A N 1
ATOM 774 C CA . LEU A 1 102 ? -1.190 -2.423 8.349 1.00 95.38 102 LEU A CA 1
ATOM 775 C C . LEU A 1 102 ? -0.856 -0.957 8.658 1.00 95.38 102 LEU A C 1
ATOM 777 O O . LEU A 1 102 ? 0.277 -0.667 9.040 1.00 95.38 102 LEU A O 1
ATOM 781 N N . ALA A 1 103 ? -1.838 -0.056 8.543 1.00 93.62 103 ALA A N 1
ATOM 782 C CA . ALA A 1 103 ? -1.663 1.359 8.868 1.00 93.62 103 ALA A CA 1
ATOM 783 C C . ALA A 1 103 ? -1.322 1.574 10.353 1.00 93.62 103 ALA A C 1
ATOM 785 O O . ALA A 1 103 ? -0.410 2.337 10.669 1.00 93.62 103 ALA A O 1
ATOM 786 N N . ASP A 1 104 ? -1.990 0.857 11.259 1.00 93.81 104 ASP A N 1
ATOM 787 C CA . ASP A 1 104 ? -1.740 0.958 12.700 1.00 93.81 104 ASP A CA 1
ATOM 788 C C . ASP A 1 104 ? -0.339 0.463 13.075 1.00 93.81 104 ASP A C 1
ATOM 790 O O . ASP A 1 104 ? 0.384 1.121 13.823 1.00 93.81 104 ASP A O 1
ATOM 794 N N . ARG A 1 105 ? 0.096 -0.677 12.523 1.00 92.50 105 ARG A N 1
ATOM 795 C CA . ARG A 1 105 ? 1.448 -1.208 12.771 1.00 92.50 105 ARG A CA 1
ATOM 796 C C . ARG A 1 105 ? 2.537 -0.301 12.216 1.00 92.50 105 ARG A C 1
ATOM 798 O O . ARG A 1 105 ? 3.595 -0.209 12.832 1.00 92.50 105 ARG A O 1
ATOM 805 N N . ALA A 1 106 ? 2.262 0.379 11.107 1.00 89.75 106 ALA A N 1
ATOM 806 C CA . ALA A 1 106 ? 3.153 1.377 10.536 1.00 89.75 106 ALA A CA 1
ATOM 807 C C . ALA A 1 106 ? 3.287 2.636 11.410 1.00 89.75 106 ALA A C 1
ATOM 809 O O . ALA A 1 106 ? 4.223 3.402 11.243 1.00 89.75 106 ALA A O 1
ATOM 810 N N . ARG A 1 107 ? 2.376 2.873 12.360 1.00 83.25 107 ARG A N 1
ATOM 811 C CA . ARG A 1 107 ? 2.483 3.990 13.309 1.00 83.25 107 ARG A CA 1
ATOM 812 C C . ARG A 1 107 ? 3.348 3.658 14.529 1.00 83.25 107 ARG A C 1
ATOM 814 O O . ARG A 1 107 ? 3.876 4.557 15.170 1.00 83.25 107 ARG A O 1
ATOM 821 N N . LEU A 1 108 ? 3.439 2.379 14.895 1.00 76.06 108 LEU A N 1
ATOM 822 C CA . LEU A 1 108 ? 4.052 1.914 16.148 1.00 76.06 108 LEU A CA 1
ATOM 823 C C . LEU A 1 108 ? 5.560 1.629 16.045 1.00 76.06 108 LEU A C 1
ATOM 825 O O . LEU A 1 108 ? 6.145 1.106 16.993 1.00 76.06 108 LEU A O 1
ATOM 829 N N . ARG A 1 109 ? 6.171 1.894 14.894 1.00 60.56 109 ARG A N 1
ATOM 830 C CA . ARG A 1 109 ? 7.534 1.488 14.537 1.00 60.56 109 ARG A CA 1
ATOM 831 C C . ARG A 1 109 ? 8.357 2.676 14.063 1.00 60.56 109 ARG A C 1
ATOM 833 O O . ARG A 1 109 ? 9.594 2.587 14.200 1.00 60.56 109 ARG A O 1
#

Radius of gyration: 13.9 Å; Cα contacts (8 Å, |Δi|>4): 69; chains: 1; bounding box: 30×34×33 Å

Solvent-accessible surface area (backbone atoms only — not comparable to full-atom values): 6254 Å² total; per-residue (Å²): 109,64,68,60,39,52,61,49,27,80,80,41,99,50,38,54,50,38,37,48,51,47,52,48,54,51,38,67,74,33,46,71,58,45,48,62,77,65,56,75,78,83,66,86,49,74,65,53,46,55,52,52,50,56,48,47,46,60,40,23,65,75,42,80,62,37,58,68,60,33,48,51,51,48,53,52,54,50,52,52,48,54,29,56,69,66,67,67,56,63,93,85,60,60,59,70,58,53,51,50,51,51,26,54,55,66,70,78,111